Protein AF-A0A7Y9SSY6-F1 (afdb_monomer_lite)

pLDDT: mean 84.36, std 18.71, range [44.0, 98.69]

Secondary structure (DSSP, 8-state):
-PPPP-----------PPEEESS-TTSHHHHHHHHTT--EEE---SHHHHHHHHHHHHHHHHHHHSPPHHHHHHHHHTT-

Foldseek 3Di:
DDDDDCPPPDPDPPDQDEAEEADCFLNPSVLVCVLVVGHYDYDHDPVVSVVNNVVSNVVSVVVVPDDDPVNVVVVVVVVD

Structure (mmCIF, N/CA/C/O backbone):
data_AF-A0A7Y9SSY6-F1
#
_entry.id   AF-A0A7Y9SSY6-F1
#
loop_
_atom_site.group_PDB
_atom_site.id
_atom_site.type_symbol
_atom_site.label_atom_id
_atom_site.label_alt_id
_atom_site.label_comp_id
_atom_site.label_asym_id
_atom_site.label_entity_id
_atom_site.label_seq_id
_atom_site.pdbx_PDB_ins_code
_atom_site.Cartn_x
_atom_site.Cartn_y
_atom_site.Cartn_z
_atom_site.occupancy
_atom_site.B_iso_or_equiv
_atom_site.auth_seq_id
_atom_site.auth_comp_id
_atom_site.auth_asym_id
_atom_site.auth_atom_id
_atom_site.pdbx_PDB_model_num
ATOM 1 N N . MET A 1 1 ? -25.105 48.946 -8.402 1.00 47.22 1 MET A N 1
ATOM 2 C CA . MET A 1 1 ? -25.682 47.637 -8.030 1.00 47.22 1 MET A CA 1
ATOM 3 C C . MET A 1 1 ? -24.691 46.561 -8.441 1.00 47.22 1 MET A C 1
ATOM 5 O O . MET A 1 1 ? -24.537 46.308 -9.625 1.00 47.22 1 MET A O 1
ATOM 9 N N . THR A 1 2 ? -23.950 46.031 -7.470 1.00 49.59 2 THR A N 1
ATOM 10 C CA . THR A 1 2 ? -22.958 44.961 -7.643 1.00 49.59 2 THR A CA 1
ATOM 11 C C . THR A 1 2 ? -23.674 43.635 -7.882 1.00 49.59 2 THR A C 1
ATOM 13 O O . THR A 1 2 ? -24.506 43.236 -7.071 1.00 49.59 2 THR A O 1
ATOM 16 N N . THR A 1 3 ? -23.359 42.946 -8.974 1.00 46.75 3 THR A N 1
ATOM 17 C CA . THR A 1 3 ? -23.719 41.535 -9.165 1.00 46.75 3 THR A CA 1
ATOM 18 C C . THR A 1 3 ? -22.926 40.668 -8.179 1.00 46.75 3 THR A C 1
ATOM 20 O O . THR A 1 3 ? -21.706 40.834 -8.101 1.00 46.75 3 THR A O 1
ATOM 23 N N . PRO A 1 4 ? -23.558 39.754 -7.422 1.00 56.06 4 PRO A N 1
ATOM 24 C CA . PRO A 1 4 ? -22.836 38.879 -6.509 1.00 56.06 4 PRO A CA 1
ATOM 25 C C . PRO A 1 4 ? -22.020 37.844 -7.292 1.00 56.06 4 PRO A C 1
ATOM 27 O O . PRO A 1 4 ? -22.523 37.184 -8.199 1.00 56.06 4 PR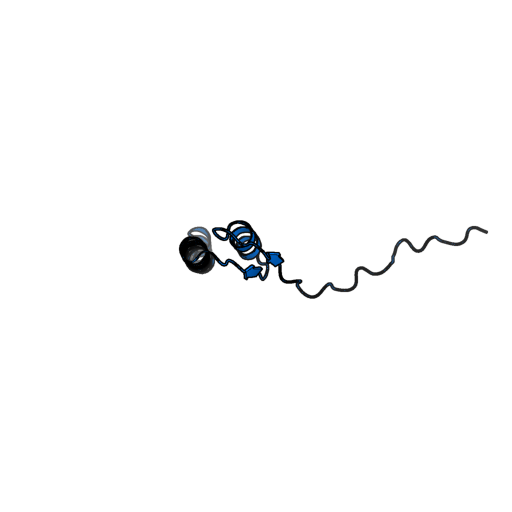O A O 1
ATOM 30 N N . VAL A 1 5 ? -20.750 37.705 -6.918 1.00 53.41 5 VAL A N 1
ATOM 31 C CA . VAL A 1 5 ? -19.871 36.617 -7.357 1.00 53.41 5 VAL A CA 1
ATOM 32 C C . VAL A 1 5 ? -20.353 35.334 -6.660 1.00 53.41 5 VAL A C 1
ATOM 34 O O . VAL A 1 5 ? -20.421 35.327 -5.427 1.00 53.41 5 VAL A O 1
ATOM 37 N N . PRO A 1 6 ? -20.710 34.250 -7.373 1.00 49.59 6 PRO A N 1
ATOM 38 C CA . PRO A 1 6 ? -21.199 33.030 -6.745 1.00 49.59 6 PRO A CA 1
ATOM 39 C C . PRO A 1 6 ? -20.009 32.233 -6.194 1.00 49.59 6 PRO A C 1
ATOM 41 O O . PRO A 1 6 ? -19.550 31.272 -6.795 1.00 49.59 6 PRO A O 1
ATOM 44 N N . TYR A 1 7 ? -19.502 32.616 -5.020 1.00 47.97 7 TYR A N 1
ATOM 45 C CA . TYR A 1 7 ? -18.457 31.862 -4.307 1.00 47.97 7 TYR A CA 1
ATOM 46 C C . TYR A 1 7 ? -18.970 30.530 -3.709 1.00 47.97 7 TYR A C 1
ATOM 48 O O . TYR A 1 7 ? -18.247 29.822 -3.018 1.00 47.97 7 TYR A O 1
ATOM 56 N N . ALA A 1 8 ? -20.224 30.159 -3.972 1.00 48.78 8 ALA A N 1
ATOM 57 C CA . ALA A 1 8 ? -20.834 28.915 -3.516 1.00 48.78 8 ALA A CA 1
ATOM 58 C C . ALA A 1 8 ? -21.082 27.949 -4.685 1.00 48.78 8 ALA A C 1
ATOM 60 O O . ALA A 1 8 ? -22.147 27.343 -4.792 1.00 48.78 8 ALA A O 1
ATOM 61 N N . GLU A 1 9 ? -20.109 27.793 -5.584 1.00 44.00 9 GLU A N 1
ATOM 62 C CA . GLU A 1 9 ? -20.164 26.738 -6.593 1.00 44.00 9 GLU A CA 1
ATOM 63 C C . GLU A 1 9 ? -19.739 25.399 -5.963 1.00 44.00 9 GLU A C 1
ATOM 65 O O . GLU A 1 9 ? -18.583 24.988 -5.952 1.00 44.00 9 GLU A O 1
ATOM 70 N N . PHE A 1 10 ? -20.728 24.736 -5.366 1.00 49.28 10 PHE A N 1
ATOM 71 C CA . PHE A 1 10 ? -20.982 23.319 -5.603 1.00 49.28 10 PHE A CA 1
ATOM 72 C C . PHE A 1 10 ? -19.750 22.388 -5.518 1.00 49.28 10 PHE A C 1
ATOM 74 O O . PHE A 1 10 ? -19.316 21.801 -6.512 1.00 49.28 10 PHE A O 1
ATOM 81 N N . ILE A 1 11 ? -19.248 22.108 -4.305 1.00 52.31 11 ILE A N 1
ATOM 82 C CA . ILE A 1 11 ? -18.511 20.851 -4.084 1.00 52.31 11 ILE A CA 1
ATOM 83 C C . ILE A 1 11 ? -19.540 19.717 -4.120 1.00 52.31 11 ILE A C 1
ATOM 85 O O . ILE A 1 11 ? -20.003 19.203 -3.103 1.00 52.31 11 ILE A O 1
ATOM 89 N N . ALA A 1 12 ? -19.926 19.338 -5.340 1.00 48.91 12 ALA A N 1
ATOM 90 C CA . ALA A 1 12 ? -20.614 18.094 -5.614 1.00 48.91 12 ALA A CA 1
ATOM 91 C C . ALA A 1 12 ? -19.811 16.968 -4.963 1.00 48.91 12 ALA A C 1
ATOM 93 O O . ALA A 1 12 ? -18.659 16.731 -5.325 1.00 48.91 12 ALA A O 1
ATOM 94 N N . ARG A 1 13 ? -20.447 16.300 -3.999 1.00 52.22 13 ARG A N 1
ATOM 95 C CA . ARG A 1 13 ? -20.162 14.975 -3.437 1.00 52.22 13 ARG A CA 1
ATOM 96 C C . ARG A 1 13 ? -19.286 14.127 -4.376 1.00 52.22 13 ARG A C 1
ATOM 98 O O . ARG A 1 13 ? -19.796 13.327 -5.164 1.00 52.22 13 ARG A O 1
ATOM 105 N N . ARG A 1 14 ? -17.957 14.302 -4.332 1.00 50.25 14 ARG A N 1
ATOM 106 C CA . ARG A 1 14 ? -17.036 13.509 -5.155 1.00 50.25 14 ARG A CA 1
ATOM 107 C C . ARG A 1 14 ? -17.063 12.101 -4.581 1.00 50.25 14 ARG A C 1
ATOM 109 O O . ARG A 1 14 ? -16.459 11.844 -3.545 1.00 50.25 14 ARG A O 1
ATOM 116 N N . ARG A 1 15 ? -17.807 11.201 -5.236 1.00 58.81 15 ARG A N 1
ATOM 117 C CA . ARG A 1 15 ? -17.773 9.754 -4.970 1.00 58.81 15 ARG A CA 1
ATOM 118 C C . ARG A 1 15 ? -16.314 9.338 -4.785 1.00 58.81 15 ARG A C 1
ATOM 120 O O . ARG A 1 15 ? -15.481 9.776 -5.575 1.00 58.81 15 ARG A O 1
ATOM 127 N N . ALA A 1 16 ? -16.020 8.557 -3.744 1.00 63.28 16 ALA A N 1
ATOM 128 C CA . ALA A 1 16 ? -14.667 8.177 -3.337 1.00 63.28 16 ALA A CA 1
ATOM 129 C C . ALA A 1 16 ? -13.802 7.774 -4.548 1.00 63.28 16 ALA A C 1
ATOM 131 O O . ALA A 1 16 ? -13.908 6.658 -5.061 1.00 63.28 16 ALA A O 1
ATOM 132 N N . ARG A 1 17 ? -12.985 8.713 -5.052 1.00 79.50 17 ARG A N 1
ATOM 133 C CA . ARG A 1 17 ? -12.147 8.482 -6.233 1.00 79.50 17 ARG A CA 1
ATOM 134 C C . ARG A 1 17 ? -11.021 7.545 -5.825 1.00 79.50 17 ARG A C 1
ATOM 136 O O . ARG A 1 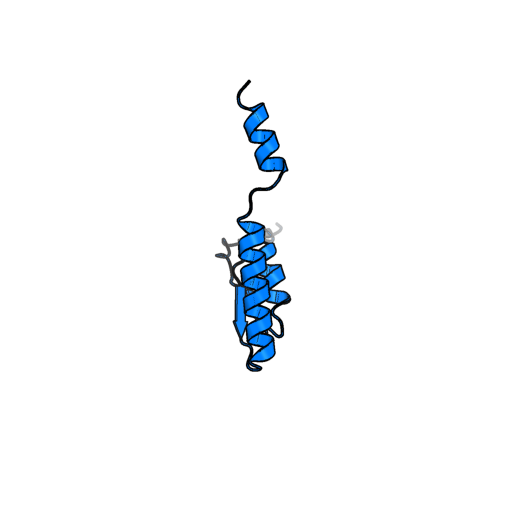17 ? -10.270 7.852 -4.893 1.00 79.50 17 ARG A O 1
ATOM 143 N N . VAL A 1 18 ? -10.925 6.432 -6.545 1.00 89.88 18 VAL A N 1
ATOM 144 C CA . VAL A 1 18 ? -9.824 5.475 -6.431 1.00 89.88 18 VAL A CA 1
ATOM 145 C C . VAL A 1 18 ? -8.507 6.203 -6.705 1.00 89.88 18 VAL A C 1
ATOM 147 O O . VAL A 1 18 ? -8.410 6.960 -7.671 1.00 89.88 18 VAL A O 1
ATOM 150 N N . VAL A 1 19 ? -7.510 5.994 -5.846 1.00 93.50 19 VAL A N 1
ATOM 151 C CA . VAL A 1 19 ? -6.119 6.374 -6.120 1.00 93.50 19 VAL A CA 1
ATOM 152 C C . VAL A 1 19 ? -5.567 5.387 -7.128 1.00 93.50 19 VAL A C 1
ATOM 154 O O . VAL A 1 19 ? -5.541 4.191 -6.855 1.00 93.50 19 VAL A O 1
ATOM 157 N N . PHE A 1 20 ? -5.166 5.878 -8.293 1.00 95.88 20 PHE A N 1
ATOM 158 C CA . PHE A 1 20 ? -4.605 5.046 -9.343 1.00 95.88 20 PHE A CA 1
ATOM 159 C C . PHE A 1 20 ? -3.133 5.380 -9.563 1.00 95.88 20 PHE A C 1
ATOM 161 O O . PHE A 1 20 ? -2.810 6.552 -9.740 1.00 95.88 20 PHE A O 1
ATOM 168 N N . SER A 1 21 ? -2.277 4.356 -9.591 1.00 96.38 21 SER A N 1
ATOM 169 C CA . SER A 1 21 ? -0.862 4.486 -9.953 1.00 96.38 21 SER A CA 1
ATOM 170 C C . SER A 1 21 ? -0.531 3.561 -11.127 1.00 96.38 21 SER A C 1
ATOM 172 O O . SER A 1 21 ? -0.667 2.341 -11.033 1.00 96.38 21 SER A O 1
ATOM 174 N N . ALA A 1 22 ? -0.127 4.136 -12.261 1.00 96.38 22 ALA A N 1
ATOM 175 C CA . ALA A 1 22 ? 0.236 3.367 -13.456 1.00 96.38 22 ALA A CA 1
ATOM 176 C C . ALA A 1 22 ? 1.582 2.631 -13.309 1.00 96.38 22 ALA A C 1
ATOM 178 O O . ALA A 1 22 ? 1.837 1.685 -14.050 1.00 96.38 22 ALA A O 1
ATOM 179 N N . PHE A 1 23 ? 2.406 3.067 -12.353 1.00 96.81 23 PHE A N 1
ATOM 180 C CA . PHE A 1 23 ? 3.716 2.512 -12.026 1.00 96.81 23 PHE A CA 1
ATOM 181 C C . PHE A 1 23 ? 3.804 2.375 -10.508 1.00 96.81 23 PHE A C 1
ATOM 183 O O . PHE A 1 23 ? 4.393 3.207 -9.822 1.00 96.81 23 PHE A O 1
ATOM 190 N N . ALA A 1 24 ? 3.144 1.349 -9.974 1.00 97.06 24 ALA A N 1
ATOM 191 C CA . ALA A 1 24 ? 2.994 1.189 -8.534 1.00 97.06 24 ALA A CA 1
ATOM 192 C C . ALA A 1 24 ? 4.324 0.895 -7.822 1.00 97.06 24 ALA A C 1
ATOM 194 O O . ALA A 1 24 ? 4.413 1.088 -6.606 1.00 97.06 24 ALA A O 1
ATOM 195 N N . GLY A 1 25 ? 5.348 0.422 -8.543 1.00 97.94 25 GLY A N 1
ATOM 196 C CA . GLY A 1 25 ? 6.623 0.034 -7.959 1.00 97.94 25 GLY A CA 1
ATOM 197 C C . GLY A 1 25 ? 6.413 -1.018 -6.873 1.00 97.94 25 GLY A C 1
ATOM 198 O O . GLY A 1 25 ? 5.651 -1.967 -7.040 1.00 97.94 25 GLY A O 1
ATOM 199 N N . VAL A 1 26 ? 7.047 -0.816 -5.718 1.00 98.19 26 VAL A N 1
ATOM 200 C CA . VAL A 1 26 ? 6.854 -1.662 -4.524 1.00 98.19 26 VAL A CA 1
ATOM 201 C C . VAL A 1 26 ? 5.568 -1.346 -3.740 1.00 98.19 26 VAL A C 1
ATOM 203 O O . VAL A 1 26 ? 5.378 -1.863 -2.648 1.00 98.19 26 VAL A O 1
ATOM 206 N N . GLY A 1 27 ? 4.674 -0.505 -4.269 1.00 97.81 27 GLY A N 1
ATOM 207 C CA . GLY A 1 27 ? 3.332 -0.283 -3.722 1.00 97.81 27 GLY A CA 1
ATOM 208 C C . GLY A 1 27 ? 3.203 0.822 -2.670 1.00 97.81 27 GLY A C 1
ATOM 209 O O . GLY A 1 27 ? 2.140 0.935 -2.065 1.00 97.81 27 GLY A O 1
ATOM 210 N N . SER A 1 28 ? 4.219 1.665 -2.456 1.00 97.94 28 SER A N 1
ATOM 211 C CA . SER A 1 28 ? 4.218 2.698 -1.401 1.00 97.94 28 SER A CA 1
ATOM 212 C C . SER A 1 28 ? 3.066 3.708 -1.523 1.00 97.94 28 SER A C 1
ATOM 214 O O . SER A 1 28 ? 2.405 4.013 -0.530 1.00 97.94 28 SER A O 1
ATOM 216 N N . GLU A 1 29 ? 2.765 4.187 -2.734 1.00 97.25 29 GLU A N 1
ATOM 217 C CA . GLU A 1 29 ? 1.638 5.101 -2.980 1.00 97.25 29 GLU A CA 1
ATOM 218 C C . GLU A 1 29 ? 0.281 4.445 -2.678 1.00 97.25 29 GLU A C 1
ATOM 220 O O . GLU A 1 29 ? -0.606 5.075 -2.096 1.00 97.25 29 GLU A O 1
ATOM 225 N N . LEU A 1 30 ? 0.119 3.166 -3.049 1.00 97.94 30 LEU A N 1
ATOM 226 C CA . LEU A 1 30 ? -1.103 2.399 -2.787 1.00 97.94 30 LEU A CA 1
ATOM 227 C C . LEU A 1 30 ? -1.271 2.149 -1.288 1.00 97.94 30 LEU A C 1
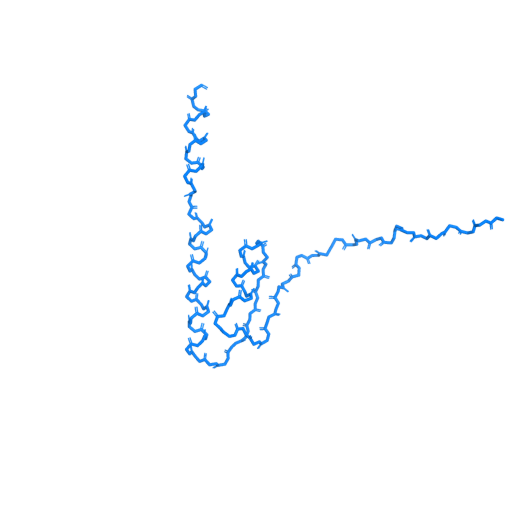ATOM 229 O O . LEU A 1 30 ? -2.354 2.366 -0.752 1.00 97.94 30 LEU A O 1
ATOM 233 N N . HIS A 1 31 ? -0.189 1.750 -0.619 1.00 98.31 31 HIS A N 1
ATOM 234 C CA . HIS A 1 31 ? -0.147 1.503 0.817 1.00 98.31 31 HIS A CA 1
ATOM 235 C C . HIS A 1 31 ? -0.581 2.746 1.602 1.00 98.31 31 HIS A C 1
ATOM 237 O O . HIS A 1 31 ? -1.473 2.674 2.444 1.00 98.31 31 HIS A O 1
ATOM 243 N N . VAL A 1 32 ? -0.020 3.921 1.291 1.00 97.56 32 VAL A N 1
ATOM 244 C CA . VAL A 1 32 ? -0.422 5.180 1.942 1.00 97.56 32 VAL A CA 1
ATOM 245 C C . VAL A 1 32 ? -1.884 5.519 1.648 1.00 97.56 32 VAL A C 1
ATOM 247 O O . VAL A 1 32 ? -2.611 5.913 2.557 1.00 97.56 32 VAL A O 1
ATOM 250 N N . ALA A 1 33 ? -2.352 5.337 0.412 1.00 95.94 33 ALA A N 1
ATOM 251 C CA . ALA A 1 33 ? -3.752 5.579 0.077 1.00 95.94 33 ALA A CA 1
ATOM 252 C C . ALA A 1 33 ? -4.712 4.697 0.897 1.00 95.94 33 ALA A C 1
ATOM 254 O O . ALA A 1 33 ? -5.672 5.223 1.463 1.00 95.94 33 ALA A O 1
ATOM 255 N N . VAL A 1 34 ? -4.435 3.393 0.997 1.00 95.81 34 VAL A N 1
ATOM 256 C CA . VAL A 1 34 ? -5.242 2.439 1.778 1.00 95.81 34 VAL A CA 1
ATOM 257 C C . VAL A 1 34 ? -5.194 2.769 3.266 1.00 95.81 34 VAL A C 1
ATOM 259 O O . VAL A 1 34 ? -6.244 2.849 3.901 1.00 95.81 34 VAL A O 1
ATOM 262 N N . ARG A 1 35 ? -4.009 3.076 3.806 1.00 95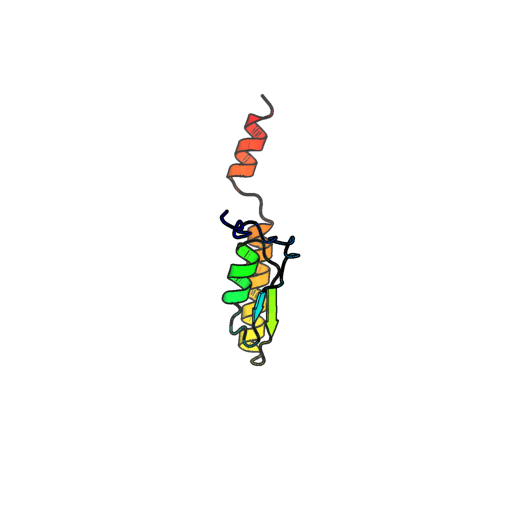.81 35 ARG A N 1
ATOM 263 C CA . ARG A 1 35 ? -3.831 3.486 5.206 1.00 95.81 35 ARG A CA 1
ATOM 264 C C . ARG A 1 35 ? -4.643 4.734 5.564 1.00 95.81 35 ARG A C 1
ATOM 266 O O . ARG A 1 35 ? -5.121 4.858 6.685 1.00 95.81 35 ARG A O 1
ATOM 273 N N . LEU A 1 36 ? -4.834 5.645 4.608 1.00 94.75 36 LEU A N 1
ATOM 274 C CA . LEU A 1 36 ? -5.675 6.841 4.748 1.00 94.75 36 LEU A CA 1
ATOM 275 C C . LEU A 1 36 ? -7.172 6.575 4.486 1.00 94.75 36 LEU A C 1
ATOM 277 O O . LEU A 1 36 ? -7.941 7.516 4.288 1.00 94.75 36 LEU A O 1
ATOM 281 N N . GLY A 1 37 ? -7.599 5.311 4.432 1.00 92.69 37 GLY A N 1
ATOM 282 C CA . GLY A 1 37 ? -8.994 4.923 4.217 1.00 92.69 37 GLY A CA 1
ATOM 283 C C . GLY A 1 37 ? -9.484 5.119 2.780 1.00 92.69 37 GLY A C 1
ATOM 284 O O . GLY A 1 37 ? -10.689 5.203 2.536 1.00 92.69 37 GLY A O 1
ATOM 285 N N . ARG A 1 38 ? -8.576 5.225 1.800 1.00 93.31 38 ARG A N 1
ATOM 286 C CA . ARG A 1 38 ? -8.933 5.378 0.383 1.00 93.31 38 ARG A CA 1
ATOM 287 C C . ARG A 1 38 ? -8.828 4.052 -0.354 1.00 93.31 38 ARG A C 1
ATOM 289 O O . ARG A 1 38 ? -7.957 3.232 -0.107 1.00 93.31 38 ARG A O 1
ATOM 296 N N . ARG A 1 39 ? -9.674 3.885 -1.370 1.00 92.81 39 ARG A N 1
ATOM 297 C CA . ARG A 1 39 ? -9.522 2.797 -2.343 1.00 92.81 39 ARG A CA 1
ATOM 298 C C . ARG A 1 39 ? -8.330 3.095 -3.251 1.00 92.81 39 ARG A C 1
ATOM 300 O O . ARG A 1 39 ? -8.236 4.213 -3.763 1.00 92.81 39 ARG A O 1
ATOM 307 N N . ALA A 1 40 ? -7.482 2.103 -3.500 1.00 95.62 40 ALA A N 1
ATOM 308 C CA . ALA A 1 40 ? -6.308 2.229 -4.359 1.00 95.62 40 ALA A CA 1
ATOM 309 C C . ALA A 1 40 ? -6.265 1.122 -5.425 1.00 95.62 40 ALA A C 1
ATOM 311 O O . ALA A 1 40 ? -6.796 0.032 -5.221 1.00 95.62 40 ALA A O 1
ATOM 312 N N . ARG A 1 41 ? -5.656 1.406 -6.578 1.00 96.38 41 ARG A N 1
ATOM 313 C CA . ARG A 1 41 ? -5.376 0.434 -7.641 1.00 96.38 41 ARG A CA 1
ATOM 314 C C . ARG A 1 41 ? -4.061 0.793 -8.317 1.00 96.38 41 ARG A C 1
ATOM 316 O O . ARG A 1 41 ? -3.847 1.955 -8.640 1.00 96.38 41 ARG A O 1
ATOM 323 N N . GLY A 1 42 ? -3.208 -0.190 -8.572 1.00 96.88 42 GLY A N 1
ATOM 324 C CA . GLY A 1 42 ? -1.958 0.052 -9.282 1.00 96.88 42 GLY A CA 1
ATOM 325 C C . GLY A 1 42 ? -1.625 -1.015 -10.306 1.00 96.88 42 GLY A C 1
ATOM 326 O O . GLY A 1 42 ? -2.183 -2.113 -10.272 1.00 96.88 42 GLY A O 1
ATOM 327 N N . ILE A 1 43 ? -0.741 -0.653 -11.229 1.00 98.12 43 ILE A N 1
ATOM 328 C CA . ILE A 1 43 ? -0.170 -1.537 -12.245 1.00 98.12 43 ILE A CA 1
ATOM 329 C C . ILE A 1 43 ? 1.343 -1.568 -12.026 1.00 98.12 43 ILE A C 1
ATOM 331 O O . ILE A 1 43 ? 1.958 -0.533 -11.793 1.00 98.12 43 ILE A O 1
ATOM 335 N N . GLU A 1 44 ? 1.933 -2.758 -12.081 1.00 98.56 44 GLU A N 1
ATOM 336 C CA . GLU A 1 44 ? 3.378 -2.956 -12.017 1.00 98.56 44 GLU A CA 1
ATOM 337 C C . GLU A 1 44 ? 3.743 -4.154 -12.894 1.00 98.56 44 GLU 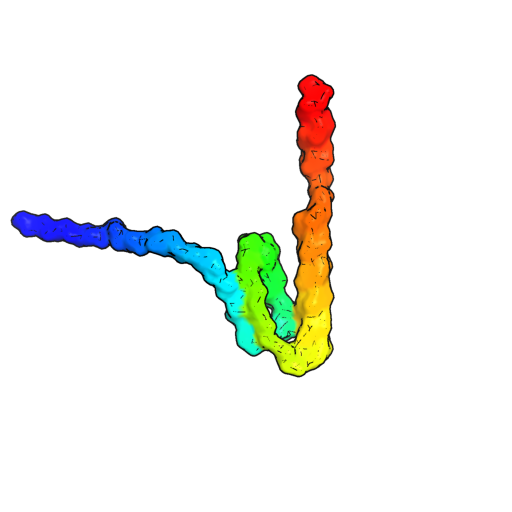A C 1
ATOM 339 O O . GLU A 1 44 ? 3.089 -5.196 -12.823 1.00 98.56 44 GLU A O 1
ATOM 344 N N . LEU A 1 45 ? 4.762 -3.999 -13.741 1.00 98.38 45 LEU A N 1
ATOM 345 C CA . LEU A 1 45 ? 5.164 -5.029 -14.702 1.00 98.38 45 LEU A CA 1
ATOM 346 C C . LEU A 1 45 ? 6.259 -5.936 -14.145 1.00 98.38 45 LEU A C 1
ATOM 348 O O . LEU A 1 45 ? 6.325 -7.106 -14.521 1.00 98.38 45 LEU A O 1
ATOM 352 N N . LYS A 1 46 ? 7.127 -5.429 -13.257 1.00 98.31 46 LYS A N 1
ATOM 353 C CA . LYS A 1 46 ? 8.218 -6.226 -12.697 1.00 98.31 46 LYS A CA 1
ATOM 354 C C . LYS A 1 46 ? 7.664 -7.196 -11.646 1.00 98.31 46 LYS A C 1
ATOM 356 O O . LYS A 1 46 ? 7.235 -6.747 -10.581 1.00 98.31 46 LYS A O 1
ATOM 361 N N . PRO A 1 47 ? 7.756 -8.528 -11.846 1.00 98.56 47 PRO A N 1
ATOM 362 C CA . PRO A 1 47 ? 7.106 -9.484 -10.949 1.00 98.56 47 PRO A CA 1
ATOM 363 C C . PRO A 1 47 ? 7.584 -9.405 -9.497 1.00 98.56 47 PRO A C 1
ATOM 365 O O . PRO A 1 47 ? 6.801 -9.617 -8.580 1.00 98.56 47 PRO A O 1
ATOM 368 N N . SER A 1 48 ? 8.865 -9.103 -9.258 1.00 98.38 48 SER A N 1
ATOM 369 C CA . SER A 1 48 ? 9.378 -8.948 -7.892 1.00 98.38 48 SER A CA 1
ATOM 370 C C . SER A 1 48 ? 8.754 -7.748 -7.177 1.00 98.38 48 SER A C 1
ATOM 372 O O . SER A 1 48 ? 8.384 -7.875 -6.021 1.00 98.38 48 SER A O 1
ATOM 374 N N . TYR A 1 49 ? 8.592 -6.612 -7.863 1.00 98.56 49 TYR A N 1
ATOM 375 C CA . TYR A 1 49 ? 7.975 -5.417 -7.281 1.00 98.56 49 TYR A CA 1
ATOM 376 C C . TYR A 1 49 ? 6.482 -5.611 -7.067 1.00 98.56 49 TYR A C 1
ATOM 378 O O . TYR A 1 49 ? 5.983 -5.293 -5.993 1.00 98.56 49 TYR A O 1
ATOM 386 N N . TRP A 1 50 ? 5.802 -6.228 -8.035 1.00 98.44 50 TRP A N 1
ATOM 387 C CA . TRP A 1 50 ? 4.399 -6.597 -7.894 1.00 98.44 50 TRP A CA 1
ATOM 388 C C . TRP A 1 50 ? 4.161 -7.479 -6.657 1.00 98.44 50 TRP A C 1
ATOM 390 O O . TRP A 1 50 ? 3.280 -7.179 -5.856 1.00 98.44 50 TRP A O 1
ATOM 400 N N . ARG A 1 51 ? 4.989 -8.515 -6.441 1.00 98.69 51 ARG A N 1
ATOM 401 C CA . ARG A 1 51 ? 4.883 -9.383 -5.252 1.00 98.69 51 ARG A CA 1
ATOM 402 C C . ARG A 1 51 ? 5.101 -8.607 -3.955 1.00 98.69 51 ARG A C 1
ATOM 404 O O . ARG A 1 51 ? 4.318 -8.775 -3.027 1.00 98.69 51 ARG A O 1
ATOM 411 N N . THR A 1 52 ? 6.121 -7.748 -3.904 1.00 98.62 52 THR A N 1
ATOM 412 C CA . THR A 1 52 ? 6.379 -6.885 -2.741 1.00 98.62 52 THR A CA 1
ATOM 413 C C . THR A 1 52 ? 5.204 -5.944 -2.464 1.00 98.62 52 THR A C 1
ATOM 415 O O . THR A 1 52 ? 4.779 -5.828 -1.320 1.00 98.62 52 THR A O 1
ATOM 418 N N . ALA A 1 53 ? 4.621 -5.331 -3.498 1.00 98.31 53 ALA A N 1
ATOM 419 C CA . ALA A 1 53 ? 3.451 -4.469 -3.355 1.00 98.31 53 ALA A CA 1
ATOM 420 C C . ALA A 1 53 ? 2.240 -5.228 -2.790 1.00 98.31 53 ALA A C 1
ATOM 422 O O . ALA A 1 53 ? 1.571 -4.730 -1.887 1.00 98.31 53 ALA A O 1
ATOM 423 N N . CYS A 1 54 ? 1.971 -6.442 -3.283 1.00 98.25 54 CYS A N 1
ATOM 424 C CA . CYS A 1 54 ? 0.915 -7.302 -2.744 1.00 98.25 54 CYS A CA 1
ATOM 425 C C . CYS A 1 54 ? 1.170 -7.687 -1.283 1.00 98.25 54 CYS A C 1
ATOM 427 O O . CYS A 1 54 ? 0.242 -7.628 -0.482 1.00 98.25 54 CYS A O 1
ATOM 429 N N . GLN A 1 55 ? 2.410 -8.044 -0.936 1.00 98.62 55 GLN A N 1
ATOM 430 C CA . GLN A 1 55 ? 2.792 -8.378 0.435 1.00 98.62 55 GLN A CA 1
ATOM 431 C C . GLN A 1 55 ? 2.516 -7.208 1.388 1.00 98.62 55 GLN A C 1
ATOM 433 O O . GLN A 1 55 ? 1.792 -7.386 2.361 1.00 98.62 55 GLN A O 1
ATOM 438 N N . TYR A 1 56 ? 3.010 -6.006 1.080 1.00 98.44 56 TYR A N 1
ATOM 439 C CA . TYR A 1 56 ? 2.805 -4.835 1.938 1.00 98.44 56 TYR A CA 1
ATOM 440 C C . TYR A 1 56 ? 1.336 -4.432 2.064 1.00 98.44 56 TYR A C 1
ATOM 442 O O . TYR A 1 56 ? 0.905 -4.008 3.131 1.00 98.44 56 TYR A O 1
ATOM 450 N N . LEU A 1 57 ? 0.545 -4.565 0.996 1.00 98.06 57 LEU A N 1
ATOM 451 C CA . LEU A 1 57 ? -0.892 -4.303 1.075 1.00 98.06 57 LEU A CA 1
ATOM 452 C C . LEU A 1 57 ? -1.613 -5.332 1.957 1.00 98.06 57 LEU A C 1
ATOM 454 O O . LEU A 1 57 ? -2.493 -4.945 2.716 1.00 98.06 57 LEU A O 1
ATOM 458 N N . HIS A 1 58 ? -1.221 -6.607 1.902 1.00 98.12 58 HIS A N 1
ATOM 459 C CA . HIS A 1 58 ? -1.796 -7.650 2.752 1.00 98.12 58 HIS A CA 1
ATOM 460 C C . HIS A 1 58 ? -1.415 -7.477 4.230 1.00 98.12 58 HIS A C 1
ATOM 462 O O . HIS A 1 58 ? -2.263 -7.601 5.111 1.00 98.12 58 HIS A O 1
ATOM 468 N N . GLU A 1 59 ? -0.153 -7.139 4.504 1.00 98.19 59 GLU A N 1
ATOM 469 C CA . GLU A 1 59 ? 0.319 -6.798 5.852 1.00 98.19 59 GLU A CA 1
ATOM 470 C C . GLU A 1 59 ? -0.450 -5.593 6.417 1.00 98.19 59 GLU A C 1
ATOM 472 O O . GLU A 1 59 ? -0.907 -5.633 7.558 1.00 98.19 59 GLU A O 1
ATOM 477 N N . LEU A 1 60 ? -0.676 -4.559 5.600 1.00 97.62 60 LEU A N 1
ATOM 478 C CA . LEU A 1 60 ? -1.469 -3.392 5.985 1.00 97.62 60 LEU A CA 1
ATOM 479 C C . LEU A 1 60 ? -2.943 -3.735 6.244 1.00 97.62 60 LEU A C 1
ATOM 481 O O . LEU A 1 60 ? -3.536 -3.205 7.180 1.00 97.62 60 LEU A O 1
ATOM 485 N N . GLU A 1 61 ? -3.555 -4.598 5.430 1.00 96.00 61 GLU A N 1
ATOM 486 C CA . GLU A 1 61 ? -4.924 -5.075 5.671 1.00 96.00 61 GLU A CA 1
ATOM 487 C C . GLU A 1 61 ? -5.034 -5.772 7.032 1.00 96.00 61 GLU A C 1
ATOM 489 O O . GLU A 1 61 ? -5.974 -5.500 7.783 1.00 96.00 61 GLU A O 1
ATOM 494 N N . ALA A 1 62 ? -4.052 -6.609 7.379 1.00 95.88 62 ALA A N 1
ATOM 495 C CA . ALA A 1 62 ? -3.981 -7.251 8.686 1.00 95.88 62 ALA A CA 1
ATOM 496 C C . ALA A 1 62 ? -3.774 -6.233 9.824 1.00 95.88 62 ALA A C 1
ATOM 498 O O . ALA A 1 62 ? -4.446 -6.333 10.849 1.00 95.88 62 ALA A O 1
ATOM 499 N N . GLU A 1 63 ? -2.908 -5.227 9.641 1.00 95.12 63 GLU A N 1
ATOM 500 C CA . GLU A 1 63 ? -2.690 -4.145 10.617 1.00 95.12 63 GLU A CA 1
ATOM 501 C C . GLU A 1 63 ? -3.973 -3.340 10.873 1.00 95.12 63 GLU A C 1
ATOM 503 O O . GLU A 1 63 ? -4.306 -3.045 12.018 1.00 95.12 63 GLU A O 1
ATOM 508 N N . ILE A 1 64 ? -4.712 -2.996 9.814 1.00 93.88 64 ILE A N 1
ATOM 509 C CA . ILE A 1 64 ? -5.960 -2.228 9.911 1.00 93.88 64 ILE A CA 1
ATOM 510 C C . ILE A 1 64 ? -7.063 -3.039 10.604 1.00 93.88 64 ILE A C 1
ATOM 512 O O . ILE A 1 64 ? -7.867 -2.463 11.336 1.00 93.88 64 ILE A O 1
ATOM 516 N N . ALA A 1 65 ? -7.124 -4.349 10.357 1.00 92.56 65 ALA A N 1
ATOM 517 C CA . ALA A 1 65 ? -8.131 -5.232 10.941 1.00 92.56 65 ALA A CA 1
ATOM 518 C C . ALA A 1 65 ? -7.825 -5.632 12.394 1.00 92.56 65 ALA A C 1
ATOM 520 O O . ALA A 1 65 ? -8.734 -6.053 13.111 1.00 92.56 65 ALA A O 1
ATOM 521 N N . ALA A 1 66 ? -6.566 -5.531 12.828 1.00 93.12 66 ALA A N 1
ATOM 522 C CA . ALA A 1 66 ? -6.169 -5.903 14.175 1.00 93.12 66 ALA A CA 1
ATOM 523 C C . ALA A 1 66 ? -6.775 -4.941 15.220 1.00 93.12 66 ALA A C 1
ATOM 525 O O . ALA A 1 66 ? -6.659 -3.719 15.071 1.00 93.12 66 ALA A O 1
ATOM 526 N N . PRO A 1 67 ? -7.387 -5.463 16.301 1.00 88.38 67 PRO A N 1
ATOM 527 C CA . PRO A 1 67 ? -7.865 -4.632 17.398 1.00 88.38 67 PRO A CA 1
ATOM 528 C C . PRO A 1 67 ? -6.683 -3.933 18.065 1.00 88.38 67 PRO A C 1
ATOM 530 O O . PRO A 1 67 ? -5.640 -4.538 18.333 1.00 88.38 67 PRO A O 1
ATOM 533 N N . LYS A 1 68 ? -6.839 -2.642 18.343 1.00 90.19 68 LYS A N 1
ATOM 534 C CA . LYS A 1 68 ? -5.806 -1.859 19.014 1.00 90.19 68 LYS A CA 1
ATOM 535 C C . LYS A 1 68 ? -5.924 -2.056 20.514 1.00 90.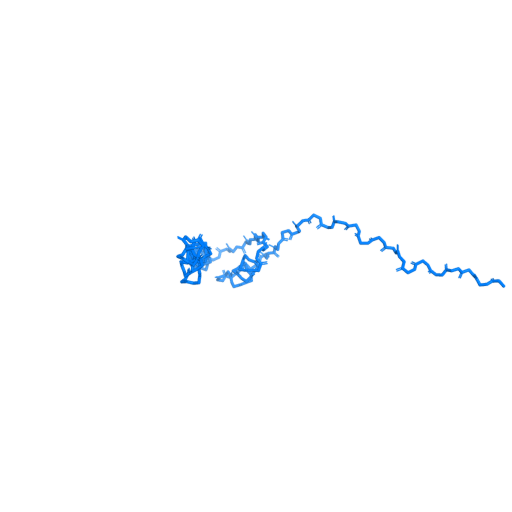19 68 LYS A C 1
ATOM 537 O O . LYS A 1 68 ? -7.011 -2.254 21.048 1.00 90.19 68 LYS A O 1
ATOM 542 N N . LEU A 1 69 ? -4.801 -1.912 21.217 1.00 90.06 69 LEU A N 1
ATOM 543 C CA . LEU A 1 69 ? -4.779 -1.949 22.682 1.00 90.06 69 LEU A CA 1
ATOM 544 C C . LEU A 1 69 ? -5.801 -0.978 23.295 1.00 90.06 69 LEU A C 1
ATOM 546 O O . LEU A 1 69 ? -6.458 -1.308 24.273 1.00 90.06 69 LEU A O 1
ATOM 550 N N . THR A 1 70 ? -5.965 0.200 22.692 1.00 89.94 70 THR A N 1
ATOM 551 C CA . THR A 1 70 ? -6.957 1.194 23.116 1.00 89.94 70 THR A CA 1
ATOM 552 C C . THR A 1 70 ? -8.388 0.681 23.027 1.00 89.94 70 THR A C 1
ATOM 554 O O . THR A 1 70 ? -9.182 0.992 23.905 1.00 89.94 70 THR A O 1
ATOM 557 N N . ASP A 1 71 ? -8.707 -0.124 22.013 1.00 88.69 71 ASP A N 1
ATOM 558 C CA . ASP A 1 71 ? -10.054 -0.664 21.815 1.00 88.69 71 ASP A CA 1
ATOM 559 C C . ASP A 1 71 ? -10.403 -1.644 22.947 1.00 88.69 71 ASP A C 1
ATOM 561 O O . ASP A 1 71 ? -11.527 -1.650 23.448 1.00 88.69 71 ASP A O 1
ATOM 565 N N . LEU A 1 72 ? -9.409 -2.413 23.410 1.00 87.44 72 LEU A N 1
ATOM 566 C CA . LEU A 1 72 ? -9.545 -3.330 24.544 1.00 87.44 72 LEU A CA 1
ATOM 567 C C . LEU A 1 72 ? -9.764 -2.581 25.863 1.00 87.44 72 LEU A C 1
ATOM 569 O O . LEU A 1 72 ? -10.644 -2.951 26.631 1.00 87.44 72 LEU A O 1
ATOM 573 N N . LEU A 1 73 ? -9.009 -1.505 26.109 1.00 90.44 73 LEU A N 1
ATOM 574 C CA . LEU A 1 73 ? -9.154 -0.710 27.335 1.00 90.44 73 LEU A CA 1
ATOM 575 C C . LEU A 1 73 ? -10.553 -0.082 27.438 1.00 90.44 73 LEU A C 1
ATOM 577 O O . LEU A 1 73 ? -11.168 -0.113 28.497 1.00 90.44 73 LEU A O 1
ATOM 581 N N . THR A 1 74 ? -11.102 0.408 26.323 1.00 86.50 74 THR A N 1
ATOM 582 C CA . THR A 1 74 ? -12.445 1.012 26.316 1.00 86.50 74 THR A CA 1
ATOM 583 C C . THR A 1 74 ? -13.587 0.011 26.526 1.00 86.50 74 THR A C 1
ATOM 585 O O . THR A 1 74 ? -14.672 0.397 26.967 1.00 86.50 74 THR A O 1
ATOM 588 N N . ALA A 1 75 ? -13.368 -1.268 26.210 1.00 78.00 75 ALA A N 1
ATOM 589 C CA . ALA A 1 75 ? -14.369 -2.317 26.393 1.00 78.00 75 ALA A CA 1
ATOM 590 C C . ALA A 1 75 ? -14.537 -2.713 27.874 1.00 78.00 75 ALA A C 1
ATOM 592 O O . ALA A 1 75 ? -15.648 -3.016 28.306 1.00 78.00 75 ALA A O 1
ATOM 593 N N . GLU A 1 76 ? -13.457 -2.658 28.657 1.00 75.00 76 GLU A N 1
ATOM 594 C CA . GLU A 1 76 ? -13.483 -2.945 30.099 1.00 75.00 76 GLU A CA 1
ATOM 595 C C . GLU A 1 76 ? -14.155 -1.806 30.888 1.00 75.00 76 GLU A C 1
ATOM 597 O O . GLU A 1 76 ? -14.982 -2.057 31.765 1.00 75.00 76 GLU A O 1
ATOM 602 N N . ASP A 1 77 ? -13.888 -0.548 30.515 1.00 72.56 77 ASP A N 1
ATOM 603 C CA . ASP A 1 77 ? -14.432 0.640 31.196 1.00 72.56 77 ASP A CA 1
ATOM 604 C C . ASP A 1 77 ? -15.958 0.797 31.044 1.00 72.56 77 ASP A C 1
ATOM 606 O O . ASP A 1 77 ? -16.603 1.462 31.852 1.00 72.56 77 ASP A O 1
ATOM 610 N N . SER A 1 78 ? -16.558 0.196 30.013 1.00 63.66 78 SER A N 1
ATOM 611 C CA . SER A 1 78 ? -18.002 0.282 29.730 1.00 63.66 78 SER A CA 1
ATOM 612 C C . SER A 1 78 ? -18.839 -0.811 30.408 1.00 63.66 78 SER A C 1
ATOM 614 O O . SER A 1 78 ? -20.064 -0.811 30.279 1.00 63.66 78 SER A O 1
ATOM 616 N N . SER A 1 79 ? -18.194 -1.715 31.152 1.00 61.59 79 SER A N 1
ATOM 617 C CA . SER A 1 79 ? -18.841 -2.801 31.902 1.00 61.59 79 SER A CA 1
ATOM 618 C C . SER A 1 79 ? -18.950 -2.529 33.415 1.00 61.59 79 SER A C 1
ATOM 620 O O . SER A 1 79 ? -19.245 -3.454 34.174 1.00 61.59 79 SER A O 1
ATOM 622 N N . SER A 1 80 ? -18.724 -1.282 33.856 1.00 53.03 80 SER A N 1
ATOM 623 C CA . SER A 1 80 ? -18.868 -0.809 35.250 1.00 53.03 80 SER A CA 1
ATOM 624 C C . SER A 1 80 ? -19.931 0.276 35.408 1.00 53.03 80 SER A C 1
ATOM 626 O O . SER A 1 80 ? -20.144 1.049 34.448 1.00 53.03 80 SER A O 1
#

Radius of gyration: 20.67 Å; chains: 1; bounding box: 35×57×50 Å

Sequence (80 aa):
MTTPVPYAEFIARRRARVVFSAFAGVGSELHVAVRLGRRARGIELKPSYWRTACQYLHELEAEIAAPKLTDLLTAEDSSS